Protein AF-A0A7K2AY24-F1 (afdb_monomer)

Foldseek 3Di:
DDDDDDPPDDDDADEFEDADEFEGCHTEYADEYEHCETEYAHYYEHQDYEYQDEFEHCHGDEHLEFEHCDTDYENEFEHCETEYAAETEHCHTHYDHHYHHPD

Radius of gyration: 17.55 Å; Cα contacts (8 Å, |Δi|>4): 337; chains: 1; bounding box: 64×23×42 Å

Sequence (103 aa):
MSNEVRKDSYAVGMVVIHRANAIGIVAAGVINALGAAALSLISAMGLVTVGGVNSIGIVALGGVNSIGLVSVGGVNSVGVIAIGGLNAVGLVAIGGGNVTSML

Solvent-accessible surface area (backbone atoms only — not comparable to full-atom values): 4377 Å² total; per-residue (Å²): 138,84,84,77,80,81,82,85,82,83,89,87,87,48,80,27,77,32,78,49,66,13,68,31,50,34,6,36,6,51,42,29,9,34,19,49,38,7,33,16,50,38,32,8,33,27,47,37,10,38,7,47,36,30,6,35,18,49,38,4,31,36,20,46,34,7,34,18,50,38,6,35,16,50,40,28,8,33,21,48,37,5,37,10,42,40,28,6,35,17,53,46,41,42,47,79,50,54,57,45,57,76,111

Secondary structure (DSSP, 8-state):
--------------EEEESSEEESSEEEESSEEEEEEEEESSEEEEEEEEESSEEEEEEEESSSEEESSEEEESSEEEEEEEEESSEEEEEEEEESSEEEE--

Structure (mmCIF, N/CA/C/O backbone):
data_AF-A0A7K2AY24-F1
#
_entry.id   AF-A0A7K2AY24-F1
#
loop_
_atom_site.group_PDB
_atom_site.id
_atom_site.type_symbol
_atom_site.label_atom_id
_atom_site.label_alt_id
_atom_site.label_comp_id
_atom_site.label_asym_id
_atom_site.label_entity_id
_atom_site.label_seq_id
_atom_site.pdbx_PDB_ins_code
_atom_site.Cartn_x
_atom_site.Cartn_y
_atom_site.Cartn_z
_atom_site.occupancy
_atom_site.B_iso_or_equiv
_atom_site.auth_seq_id
_atom_site.auth_comp_id
_atom_site.auth_asym_id
_atom_site.auth_atom_id
_atom_site.pdbx_PDB_model_num
ATOM 1 N N . MET A 1 1 ? -49.008 15.205 -3.523 1.00 55.53 1 MET A N 1
ATOM 2 C CA . MET A 1 1 ? -48.486 14.346 -2.441 1.00 55.53 1 MET A CA 1
ATOM 3 C C . MET A 1 1 ? -47.064 13.964 -2.829 1.00 55.53 1 MET A C 1
ATOM 5 O O . MET A 1 1 ? -46.872 13.036 -3.600 1.00 55.53 1 MET A O 1
ATOM 9 N N . SER A 1 2 ? -46.089 14.795 -2.467 1.00 58.16 2 SER A N 1
ATOM 10 C CA . SER A 1 2 ? -44.679 14.617 -2.833 1.00 58.16 2 SER A CA 1
ATOM 11 C C . SER A 1 2 ? -44.019 13.650 -1.849 1.00 58.16 2 SER A C 1
ATOM 13 O O . SER A 1 2 ? -43.914 13.956 -0.665 1.00 58.16 2 SER A O 1
ATOM 15 N N . ASN A 1 3 ? -43.615 12.477 -2.340 1.00 63.03 3 ASN A N 1
ATOM 16 C CA . ASN A 1 3 ? -42.841 11.500 -1.577 1.00 63.03 3 ASN A CA 1
ATOM 17 C C . ASN A 1 3 ? -41.389 11.976 -1.479 1.00 63.03 3 ASN A C 1
ATOM 19 O O . ASN A 1 3 ? -40.598 11.780 -2.400 1.00 63.03 3 ASN A O 1
ATOM 23 N N . GLU A 1 4 ? -41.038 12.602 -0.362 1.00 70.38 4 GLU A N 1
ATOM 24 C CA . GLU A 1 4 ? -39.642 12.829 -0.004 1.00 70.38 4 GLU A CA 1
ATOM 25 C C . GLU A 1 4 ? -39.046 11.511 0.508 1.00 70.38 4 GLU A C 1
ATOM 27 O O . GLU A 1 4 ? -39.406 11.007 1.573 1.00 70.38 4 GLU A O 1
ATOM 32 N N . VAL A 1 5 ? -38.146 10.920 -0.282 1.00 75.56 5 VAL A N 1
ATOM 33 C CA . VAL A 1 5 ? -37.324 9.784 0.148 1.00 75.56 5 VAL A CA 1
ATOM 34 C C . VAL A 1 5 ? -36.397 10.287 1.251 1.00 75.56 5 VA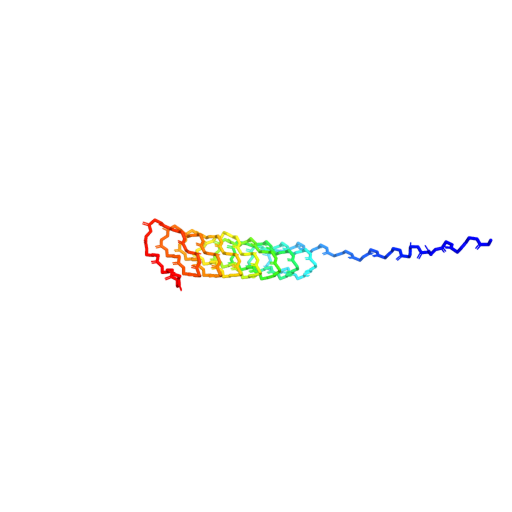L A C 1
ATOM 36 O O . VAL A 1 5 ? -35.520 11.117 1.002 1.00 75.56 5 VAL A O 1
ATOM 39 N N . ARG A 1 6 ? -36.602 9.807 2.479 1.00 71.62 6 ARG A N 1
ATOM 40 C CA . ARG A 1 6 ? -35.746 10.140 3.623 1.00 71.62 6 ARG A CA 1
ATOM 41 C C . ARG A 1 6 ? -34.328 9.640 3.333 1.00 71.62 6 ARG A C 1
ATOM 43 O O . ARG A 1 6 ? -34.125 8.459 3.061 1.00 71.62 6 ARG A O 1
ATOM 50 N N . LYS A 1 7 ? -33.349 10.547 3.335 1.00 74.06 7 LYS A N 1
ATOM 51 C CA . LYS A 1 7 ? -31.924 10.198 3.275 1.00 74.06 7 LYS A CA 1
ATOM 52 C C . LYS A 1 7 ? -31.450 9.921 4.693 1.00 74.06 7 LYS A C 1
ATOM 54 O O . LYS A 1 7 ? -30.995 10.828 5.386 1.00 74.06 7 LYS A O 1
ATOM 59 N N . ASP A 1 8 ? -31.593 8.677 5.120 1.00 80.56 8 ASP A N 1
ATOM 60 C CA . ASP A 1 8 ? -31.065 8.235 6.403 1.00 80.56 8 ASP A CA 1
ATOM 61 C C . ASP A 1 8 ? -29.547 8.040 6.247 1.00 80.56 8 ASP A C 1
ATOM 63 O O . ASP A 1 8 ? -29.079 7.075 5.644 1.00 80.56 8 ASP A O 1
ATOM 67 N N . SER A 1 9 ? -28.768 9.013 6.723 1.00 77.75 9 SER A N 1
ATOM 68 C CA . SER A 1 9 ? -27.303 8.962 6.696 1.00 77.75 9 SER A CA 1
ATOM 69 C C . SER A 1 9 ? -26.772 8.424 8.022 1.00 77.75 9 SER A C 1
ATOM 71 O O . SER A 1 9 ? -26.970 9.044 9.067 1.00 77.75 9 SER A O 1
ATOM 73 N N . TYR A 1 10 ? -26.042 7.309 7.971 1.00 78.12 10 TYR A N 1
ATOM 74 C CA . TYR A 1 10 ? -25.314 6.746 9.110 1.00 78.12 10 TYR A CA 1
ATOM 75 C C . TYR A 1 10 ? -23.806 6.884 8.878 1.00 78.12 10 TYR A C 1
ATOM 77 O O . TYR A 1 10 ? -23.299 6.469 7.837 1.00 78.12 10 TYR A O 1
ATOM 85 N N . ALA A 1 11 ? -23.083 7.454 9.844 1.00 77.62 11 ALA A N 1
ATOM 86 C CA . ALA A 1 11 ? -21.625 7.546 9.819 1.00 77.62 11 ALA A CA 1
ATOM 87 C C . ALA A 1 11 ? -21.034 6.663 10.922 1.00 77.62 11 ALA A C 1
ATOM 89 O O . ALA A 1 11 ? -21.330 6.849 12.101 1.00 77.62 11 ALA A O 1
ATOM 90 N N . VAL A 1 12 ? -20.181 5.716 10.534 1.00 77.19 12 VAL A N 1
ATOM 91 C CA . VAL A 1 12 ? -19.388 4.893 11.453 1.00 77.19 12 VAL A CA 1
ATOM 92 C C . VAL A 1 12 ? -17.924 5.076 11.068 1.00 77.19 12 VAL A C 1
ATOM 94 O O . VAL A 1 12 ? -17.542 4.790 9.93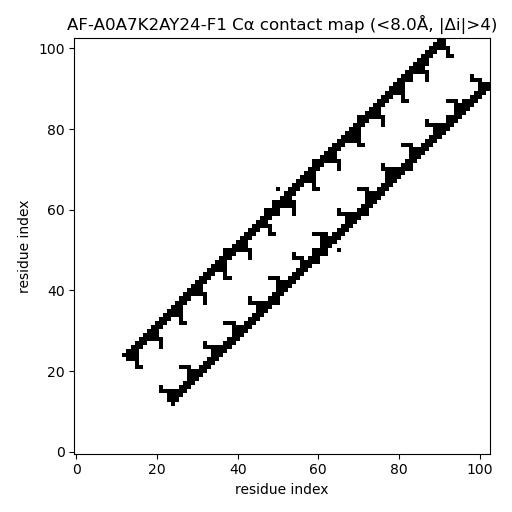5 1.00 77.19 12 VAL A O 1
ATOM 97 N N . GLY A 1 13 ? -17.109 5.591 11.988 1.00 82.75 13 GLY A N 1
ATOM 98 C CA . GLY A 1 13 ? -15.690 5.857 11.762 1.00 82.75 13 GLY A CA 1
ATOM 99 C C . GLY A 1 13 ? -14.852 5.411 12.954 1.00 82.75 13 GLY A C 1
ATOM 100 O O . GLY A 1 13 ? -15.183 5.735 14.090 1.00 82.75 13 GLY A O 1
ATOM 101 N N . MET A 1 14 ? -13.765 4.684 12.691 1.00 92.44 14 MET A N 1
ATOM 102 C CA . MET A 1 14 ? -12.770 4.294 13.693 1.00 92.44 14 MET A CA 1
ATOM 103 C C . MET A 1 14 ? -11.366 4.596 13.174 1.00 92.44 14 MET A C 1
ATOM 105 O O . MET A 1 14 ? -10.961 4.070 12.133 1.00 92.44 14 MET A O 1
ATOM 109 N N . VAL A 1 15 ? -10.632 5.420 13.924 1.00 96.56 15 VAL A N 1
ATOM 110 C CA . VAL A 1 15 ? -9.209 5.708 13.710 1.00 96.56 15 VAL A CA 1
ATOM 111 C C . VAL A 1 15 ? -8.422 5.067 14.843 1.00 96.56 15 VAL A C 1
ATOM 113 O O . VAL A 1 15 ? -8.705 5.322 16.013 1.00 96.56 15 VAL A O 1
ATOM 116 N N . VAL A 1 16 ? -7.435 4.244 14.503 1.00 97.06 16 VAL A N 1
ATOM 117 C CA . VAL A 1 16 ? -6.582 3.560 15.478 1.00 97.06 16 VAL A CA 1
ATOM 118 C C . VAL A 1 16 ? -5.129 3.923 15.220 1.00 97.06 16 VAL A C 1
ATOM 120 O O . VAL A 1 16 ? -4.609 3.707 14.127 1.00 97.06 16 VAL A O 1
ATOM 123 N N . ILE A 1 17 ? -4.474 4.465 16.246 1.00 96.56 17 ILE A N 1
ATOM 124 C CA . ILE A 1 17 ? -3.048 4.790 16.232 1.00 96.56 17 ILE A CA 1
ATOM 125 C C . ILE A 1 17 ? -2.375 3.994 17.339 1.00 96.56 17 ILE A C 1
ATOM 127 O O . ILE A 1 17 ? -2.778 4.084 18.499 1.00 96.56 17 ILE A O 1
ATOM 131 N N . HIS A 1 18 ? -1.358 3.208 17.000 1.00 96.06 18 HIS A N 1
ATOM 132 C CA . HIS A 1 18 ? -0.676 2.384 17.991 1.00 96.06 18 HIS A CA 1
ATOM 133 C C . HIS A 1 18 ? 0.804 2.183 17.661 1.00 96.06 18 HIS A C 1
ATOM 135 O O . HIS A 1 18 ? 1.209 2.164 16.503 1.00 96.06 18 HIS A O 1
ATOM 141 N N . ARG A 1 19 ? 1.648 2.003 18.682 1.00 93.62 19 ARG A N 1
ATOM 142 C CA . ARG A 1 19 ? 3.104 1.920 18.471 1.00 93.62 19 ARG A CA 1
ATOM 143 C C . ARG A 1 19 ? 3.548 0.612 17.817 1.00 93.62 19 ARG A C 1
ATOM 145 O O . ARG A 1 19 ? 4.549 0.598 17.123 1.00 93.62 19 ARG A O 1
ATOM 152 N N . ALA A 1 20 ? 2.841 -0.484 18.061 1.00 95.38 20 ALA A N 1
ATOM 153 C CA . ALA A 1 20 ? 3.157 -1.778 17.458 1.00 95.38 20 ALA A CA 1
ATOM 154 C C . ALA A 1 20 ? 2.185 -2.087 16.316 1.00 95.38 20 ALA A C 1
ATOM 156 O O . ALA A 1 20 ? 2.530 -1.914 15.152 1.00 95.38 20 ALA A O 1
ATOM 157 N N . ASN A 1 21 ? 0.962 -2.482 16.675 1.00 97.12 21 ASN A N 1
ATOM 158 C CA . ASN A 1 21 ? -0.066 -2.935 15.744 1.00 97.12 21 ASN A CA 1
ATOM 159 C C . ASN A 1 21 ? -1.320 -2.064 15.853 1.00 97.12 21 ASN A C 1
ATOM 161 O O . ASN A 1 21 ? -1.823 -1.887 16.963 1.00 97.12 21 ASN A O 1
ATOM 165 N N . ALA A 1 22 ? -1.829 -1.567 14.729 1.00 97.31 22 ALA A N 1
ATOM 166 C CA . ALA A 1 22 ? -3.093 -0.837 14.645 1.00 97.31 22 ALA A CA 1
ATOM 167 C C . ALA A 1 22 ? -4.069 -1.563 13.708 1.00 97.31 22 ALA A C 1
ATOM 169 O O . ALA A 1 22 ? -3.684 -1.969 12.612 1.00 97.31 22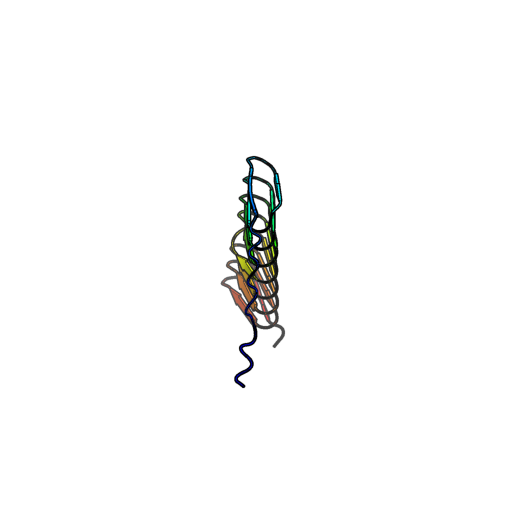 ALA A O 1
ATOM 170 N N . ILE A 1 23 ? -5.327 -1.712 14.133 1.00 96.94 23 ILE A N 1
ATOM 171 C CA . ILE A 1 23 ? -6.403 -2.314 13.332 1.00 96.94 23 ILE A CA 1
ATOM 172 C C . ILE A 1 23 ? -7.626 -1.402 13.408 1.00 96.94 23 ILE A C 1
ATOM 174 O O . ILE A 1 23 ? -8.111 -1.136 14.505 1.00 96.94 23 ILE A O 1
ATOM 178 N N . GLY A 1 24 ? -8.126 -0.917 12.273 1.00 94.94 24 GLY A N 1
ATOM 179 C CA . GLY A 1 24 ? -9.267 0.004 12.231 1.00 94.94 24 GLY A CA 1
ATOM 180 C C . GLY A 1 24 ? -9.721 0.318 10.809 1.00 94.94 24 GLY A C 1
ATOM 181 O O . GLY A 1 24 ? -9.178 -0.221 9.854 1.00 94.94 24 GLY A O 1
ATOM 182 N N . ILE A 1 25 ? -10.704 1.209 10.638 1.00 96.12 25 ILE A N 1
ATOM 183 C CA . ILE A 1 25 ? -11.043 1.713 9.292 1.00 96.12 25 ILE A CA 1
ATOM 184 C C . ILE A 1 25 ? -9.860 2.524 8.761 1.00 96.12 25 ILE A C 1
ATOM 186 O O . ILE A 1 25 ? -9.405 2.310 7.637 1.00 96.12 25 ILE A O 1
ATOM 190 N N . VAL A 1 26 ? -9.329 3.399 9.613 1.00 97.25 26 VAL A N 1
ATOM 191 C CA . VAL A 1 26 ? -8.041 4.058 9.420 1.00 97.25 26 VAL A CA 1
ATOM 192 C C . VAL A 1 26 ? -7.098 3.554 10.503 1.00 97.25 26 VAL A C 1
ATOM 194 O O . VAL A 1 26 ? -7.380 3.709 11.693 1.00 97.25 26 VAL A O 1
ATOM 197 N N . ALA A 1 27 ? -5.991 2.944 10.100 1.00 97.31 27 ALA A N 1
ATOM 198 C CA . ALA A 1 27 ? -4.997 2.390 11.005 1.00 97.31 27 ALA A CA 1
ATOM 199 C C . ALA A 1 27 ? -3.621 2.993 10.724 1.00 97.31 27 ALA A C 1
ATOM 201 O O . ALA A 1 27 ? -3.133 2.950 9.596 1.00 97.31 27 ALA A O 1
ATOM 202 N N . ALA A 1 28 ? -2.976 3.513 11.764 1.00 96.69 28 ALA A N 1
ATOM 203 C CA . ALA A 1 28 ? -1.594 3.967 11.709 1.00 96.69 28 ALA A CA 1
ATOM 204 C C . ALA A 1 28 ? -0.779 3.267 12.800 1.00 96.69 28 ALA A C 1
ATOM 206 O O . ALA A 1 28 ? -1.047 3.426 13.994 1.00 96.69 28 ALA A O 1
ATOM 207 N N . GLY A 1 29 ? 0.226 2.492 12.402 1.00 93.31 29 GLY A N 1
ATOM 208 C CA . GLY A 1 29 ? 1.096 1.803 13.347 1.00 93.31 29 GLY A CA 1
ATOM 209 C C . GLY A 1 29 ? 2.526 1.707 12.858 1.00 93.31 29 GLY A C 1
ATOM 210 O O . GLY A 1 29 ? 2.757 1.442 11.687 1.00 93.31 29 GLY A O 1
ATOM 211 N N . VAL A 1 30 ? 3.505 1.912 13.745 1.00 93.38 30 VAL A N 1
ATOM 212 C CA . VAL A 1 30 ? 4.927 1.897 13.347 1.00 93.38 30 VAL A CA 1
ATOM 213 C C . VAL A 1 30 ? 5.303 0.551 12.733 1.00 93.38 30 VAL A C 1
ATOM 215 O O . VAL A 1 30 ? 5.950 0.532 11.694 1.00 93.38 30 VAL A O 1
ATOM 218 N N . ILE A 1 31 ? 4.874 -0.565 13.327 1.00 97.19 31 ILE A N 1
ATOM 219 C CA . ILE A 1 31 ? 5.248 -1.899 12.841 1.00 97.19 31 ILE A CA 1
ATOM 220 C C . ILE A 1 31 ? 4.189 -2.443 11.886 1.00 97.19 31 ILE A C 1
ATOM 222 O O . ILE A 1 31 ? 4.503 -2.742 10.743 1.00 97.19 31 ILE A O 1
ATOM 226 N N . ASN A 1 32 ? 2.939 -2.567 12.331 1.00 97.25 32 ASN A N 1
ATOM 227 C CA . ASN A 1 32 ? 1.883 -3.133 11.498 1.00 97.25 32 ASN A CA 1
ATOM 228 C C . ASN A 1 32 ? 0.619 -2.275 11.542 1.00 97.25 32 ASN A C 1
ATOM 230 O O . ASN A 1 32 ? 0.179 -1.852 12.616 1.00 97.25 32 ASN A O 1
ATOM 234 N N . ALA A 1 33 ? 0.005 -2.069 10.381 1.00 97.88 33 ALA A N 1
ATOM 235 C CA . ALA A 1 33 ? -1.299 -1.431 10.253 1.00 97.88 33 ALA A CA 1
ATOM 236 C C . ALA A 1 33 ? -2.216 -2.236 9.326 1.00 97.88 33 ALA A C 1
ATOM 238 O O . ALA A 1 33 ? -1.812 -2.645 8.237 1.00 97.88 33 ALA A O 1
ATOM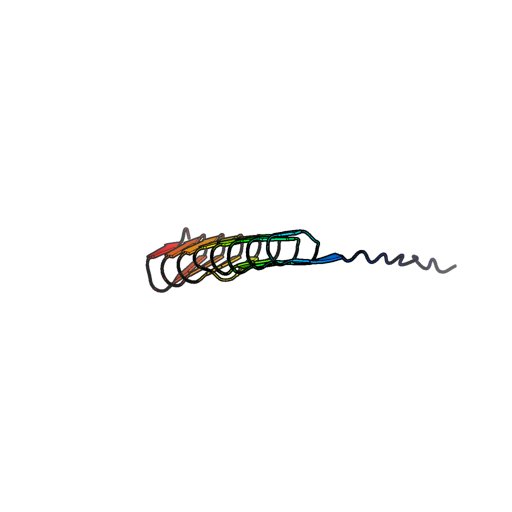 239 N N . LEU A 1 34 ? -3.460 -2.431 9.762 1.00 97.44 34 LEU A N 1
ATOM 240 C CA . LEU A 1 34 ? -4.516 -3.125 9.029 1.00 97.44 34 LEU A CA 1
ATOM 241 C C . LEU A 1 34 ? -5.777 -2.263 9.002 1.00 97.44 34 LEU A C 1
ATOM 243 O O . LEU A 1 34 ? -6.311 -1.909 10.054 1.00 97.44 34 LEU A O 1
ATOM 247 N N . GLY A 1 35 ? -6.273 -1.939 7.812 1.00 96.44 35 GLY A N 1
ATOM 248 C CA . GLY A 1 35 ? -7.490 -1.144 7.687 1.00 96.44 35 GLY A CA 1
ATOM 249 C C . GLY A 1 35 ? -7.892 -0.847 6.257 1.00 96.44 35 GLY A C 1
ATOM 250 O O . GLY A 1 35 ? -7.216 -1.256 5.325 1.00 96.44 35 GLY A O 1
ATOM 251 N N . ALA A 1 36 ? -8.982 -0.109 6.055 1.00 96.94 36 ALA A N 1
ATOM 252 C CA . ALA A 1 36 ? -9.299 0.392 4.717 1.00 96.94 36 ALA A CA 1
ATOM 253 C C . ALA A 1 36 ? -8.193 1.351 4.242 1.00 96.94 36 ALA A C 1
ATOM 255 O O . ALA A 1 36 ? -7.699 1.218 3.124 1.00 96.94 36 ALA A O 1
ATOM 256 N N . ALA A 1 37 ? -7.751 2.243 5.129 1.00 97.38 37 ALA A N 1
ATOM 257 C CA . ALA A 1 37 ? -6.522 3.009 4.981 1.00 97.38 37 ALA A CA 1
ATOM 258 C C . ALA A 1 37 ? -5.513 2.559 6.045 1.00 97.38 37 ALA A C 1
ATOM 260 O O . ALA A 1 37 ? -5.782 2.690 7.242 1.00 97.38 37 ALA A O 1
ATOM 261 N N . ALA A 1 38 ? -4.363 2.038 5.620 1.00 97.62 38 ALA A N 1
ATOM 262 C CA . ALA A 1 38 ? -3.320 1.557 6.523 1.00 97.62 38 ALA A CA 1
ATOM 263 C C . ALA A 1 38 ? -1.984 2.262 6.268 1.00 97.62 38 ALA A C 1
ATOM 265 O O . ALA A 1 38 ? -1.507 2.309 5.133 1.00 97.62 38 ALA A O 1
ATOM 266 N N . LEU A 1 39 ? -1.370 2.785 7.331 1.00 97.62 39 LEU A N 1
ATOM 267 C CA . LEU A 1 39 ? -0.073 3.458 7.286 1.00 97.62 39 LEU A CA 1
ATOM 268 C C . LEU A 1 39 ? 0.905 2.809 8.262 1.00 97.62 39 LEU A C 1
ATOM 270 O O . LEU A 1 39 ? 0.624 2.718 9.461 1.00 97.62 39 LEU A O 1
ATOM 274 N N . SER A 1 40 ? 2.064 2.382 7.761 1.00 96.94 40 SER A N 1
ATOM 275 C CA . SER A 1 40 ? 3.087 1.749 8.590 1.00 96.94 40 SER A CA 1
ATOM 276 C C . SER A 1 40 ? 4.509 1.896 8.055 1.00 96.94 40 SER A C 1
ATOM 278 O O . SER A 1 40 ? 4.711 2.066 6.856 1.00 96.94 40 SER A O 1
ATOM 280 N N . LEU A 1 41 ? 5.515 1.790 8.933 1.00 95.81 41 LEU A N 1
ATOM 281 C CA . LEU A 1 41 ? 6.922 1.749 8.524 1.00 95.81 41 LEU A CA 1
ATOM 282 C C . LEU A 1 41 ? 7.358 0.348 8.091 1.00 95.81 41 LEU A C 1
ATOM 284 O O . LEU A 1 41 ? 8.223 0.247 7.228 1.00 95.81 41 LEU A O 1
ATOM 288 N N . ILE A 1 42 ? 6.775 -0.722 8.642 1.00 96.38 42 ILE A N 1
ATOM 289 C CA . ILE A 1 42 ? 7.150 -2.091 8.259 1.00 96.38 42 ILE A CA 1
ATOM 290 C C . ILE A 1 42 ? 6.082 -2.704 7.355 1.00 96.38 42 ILE A C 1
ATOM 292 O O . ILE A 1 42 ? 6.384 -2.977 6.196 1.00 96.38 42 ILE A O 1
ATOM 296 N N . SER A 1 43 ? 4.850 -2.893 7.833 1.00 96.31 43 SER A N 1
ATOM 297 C CA . SER A 1 43 ? 3.817 -3.609 7.075 1.00 96.31 43 SER A CA 1
ATOM 298 C C . SER A 1 43 ? 2.460 -2.915 7.128 1.00 96.31 43 SER A C 1
ATOM 300 O O . SER A 1 43 ? 1.878 -2.736 8.200 1.00 96.31 43 SER A O 1
ATOM 302 N N . ALA A 1 44 ? 1.918 -2.571 5.963 1.00 97.31 44 ALA A N 1
ATOM 303 C CA . ALA A 1 44 ? 0.573 -2.022 5.821 1.00 97.31 44 ALA A CA 1
ATOM 304 C C . ALA A 1 44 ? -0.287 -2.917 4.919 1.00 97.31 44 ALA A C 1
ATOM 306 O O . ALA A 1 44 ? 0.138 -3.295 3.827 1.00 97.31 44 ALA A O 1
ATOM 307 N N . MET A 1 45 ? -1.502 -3.234 5.370 1.00 97.56 45 MET A N 1
ATOM 308 C CA . MET A 1 45 ? -2.469 -4.058 4.637 1.00 97.56 45 MET A CA 1
ATOM 309 C C . MET A 1 45 ? -3.850 -3.399 4.605 1.00 97.56 45 MET A C 1
ATOM 311 O O . MET A 1 45 ? -4.364 -2.995 5.652 1.00 97.56 45 MET A O 1
ATOM 315 N N . GLY A 1 46 ? -4.467 -3.307 3.423 1.00 97.00 46 GLY A N 1
ATOM 316 C CA . GLY A 1 46 ? -5.719 -2.568 3.283 1.00 97.00 46 GLY A CA 1
ATOM 317 C C . GLY A 1 46 ? -6.241 -2.360 1.870 1.00 97.00 46 GLY A C 1
ATOM 318 O O . GLY A 1 46 ? -5.772 -2.971 0.921 1.00 97.00 46 GLY A O 1
ATOM 319 N N . LEU A 1 47 ? -7.226 -1.471 1.720 1.00 97.88 47 LEU A N 1
ATOM 320 C CA . LEU A 1 47 ? -7.667 -1.010 0.398 1.00 97.88 47 LEU A CA 1
ATOM 321 C C . LEU A 1 47 ? -6.624 -0.054 -0.189 1.00 97.88 47 LEU A C 1
ATOM 323 O O . LEU A 1 47 ? -6.185 -0.227 -1.327 1.00 97.88 47 LEU A O 1
ATOM 327 N N . VAL A 1 48 ? -6.228 0.928 0.620 1.00 98.06 48 VAL A N 1
ATOM 328 C CA . VAL A 1 48 ? -5.149 1.872 0.343 1.00 98.06 48 VAL A CA 1
ATOM 329 C C . VAL A 1 48 ? -4.097 1.712 1.424 1.00 98.06 48 VAL A C 1
ATOM 331 O O . VAL A 1 48 ? -4.387 1.862 2.615 1.00 98.06 48 VAL A O 1
ATOM 334 N N . THR A 1 49 ? -2.870 1.426 1.014 1.00 97.06 49 THR A N 1
ATOM 335 C CA . THR A 1 49 ? -1.769 1.207 1.945 1.00 97.06 49 THR A CA 1
ATOM 336 C C . THR A 1 49 ? -0.589 2.099 1.642 1.00 97.06 49 THR A C 1
ATOM 338 O O . THR A 1 49 ? -0.225 2.316 0.487 1.00 97.06 49 THR A O 1
ATOM 341 N N . VAL A 1 50 ? 0.027 2.598 2.708 1.00 95.62 50 VAL A N 1
ATOM 342 C CA . VAL A 1 50 ? 1.306 3.300 2.663 1.00 95.62 50 VAL A CA 1
ATOM 343 C C . VAL A 1 50 ? 2.256 2.575 3.608 1.00 95.62 50 VAL A C 1
ATOM 345 O O . VAL A 1 50 ? 2.122 2.674 4.830 1.00 95.62 50 VAL A O 1
ATOM 348 N N . GLY A 1 51 ? 3.171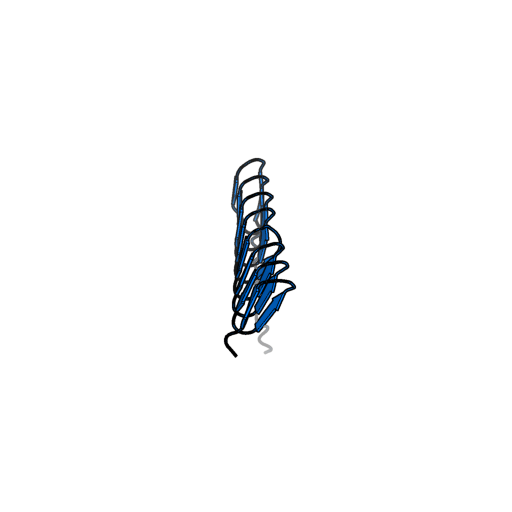 1.798 3.034 1.00 88.94 51 GLY A N 1
ATOM 349 C CA . GLY A 1 51 ? 4.124 0.965 3.764 1.00 88.94 51 GLY A CA 1
ATOM 350 C C . GLY A 1 51 ? 5.561 1.438 3.563 1.00 88.94 51 GLY A C 1
ATOM 351 O O . GLY A 1 51 ? 5.926 1.882 2.479 1.00 88.94 51 GLY A O 1
ATOM 352 N N . GLY A 1 52 ? 6.395 1.337 4.598 1.00 85.88 52 GLY A N 1
ATOM 353 C CA . GLY A 1 52 ? 7.832 1.615 4.488 1.00 85.88 52 GLY A CA 1
ATOM 354 C C . GLY A 1 52 ? 8.661 0.420 3.999 1.00 85.88 52 GLY A C 1
ATOM 355 O O . GLY A 1 52 ? 9.639 0.615 3.283 1.00 85.88 52 GLY A O 1
ATOM 356 N N . VAL A 1 53 ? 8.271 -0.819 4.320 1.00 96.06 53 VAL A N 1
ATOM 357 C CA . VAL A 1 53 ? 8.929 -2.034 3.800 1.00 96.06 53 VAL A CA 1
ATOM 358 C C . VAL A 1 53 ? 7.982 -2.819 2.903 1.00 96.06 53 VAL A C 1
ATOM 360 O O . VAL A 1 53 ? 8.342 -3.090 1.759 1.00 96.06 53 VAL A O 1
ATOM 363 N N . ASN A 1 54 ? 6.789 -3.149 3.397 1.00 95.38 54 ASN A N 1
ATOM 364 C CA . ASN A 1 54 ? 5.780 -3.918 2.679 1.00 95.38 54 ASN A CA 1
ATOM 365 C C . ASN A 1 54 ? 4.420 -3.204 2.689 1.00 95.38 54 ASN A C 1
ATOM 367 O O . ASN A 1 54 ? 3.924 -2.801 3.747 1.00 95.38 54 ASN A O 1
ATOM 371 N N . SER A 1 55 ? 3.820 -3.066 1.512 1.00 96.38 55 SER A N 1
ATOM 372 C CA . SER A 1 55 ? 2.534 -2.407 1.291 1.00 96.38 55 SER A CA 1
ATOM 373 C C . SER A 1 55 ? 1.661 -3.311 0.424 1.00 96.38 55 SER A C 1
ATOM 375 O O . SER A 1 55 ? 2.032 -3.622 -0.709 1.00 96.38 55 SER A O 1
ATOM 377 N N . ILE A 1 56 ? 0.520 -3.764 0.951 1.00 96.75 56 ILE A N 1
ATOM 378 C CA . ILE A 1 56 ? -0.388 -4.675 0.242 1.00 96.75 56 ILE A CA 1
ATOM 379 C C . ILE A 1 56 ? -1.805 -4.109 0.237 1.00 96.75 56 ILE A C 1
ATOM 381 O O . ILE A 1 56 ? -2.448 -4.018 1.286 1.00 96.75 56 ILE A O 1
ATOM 385 N N . GLY A 1 57 ? -2.336 -3.824 -0.949 1.00 96.62 57 GLY A N 1
ATOM 386 C CA . GLY A 1 57 ? -3.715 -3.373 -1.083 1.00 96.62 57 GLY A CA 1
ATOM 387 C C . GLY A 1 57 ? -4.207 -3.285 -2.515 1.00 96.62 57 GLY A C 1
ATOM 388 O O . GLY A 1 57 ? -3.539 -3.744 -3.428 1.00 96.62 57 GLY A O 1
ATOM 389 N N . ILE A 1 58 ? -5.379 -2.693 -2.751 1.00 98.31 58 ILE A N 1
ATOM 390 C CA . ILE A 1 58 ? -5.773 -2.367 -4.135 1.00 98.31 58 ILE A CA 1
ATOM 391 C C . ILE A 1 58 ? -4.850 -1.276 -4.671 1.00 98.31 58 ILE A C 1
ATOM 393 O O . ILE A 1 58 ? -4.369 -1.374 -5.799 1.00 98.31 58 ILE A O 1
ATOM 397 N N . VAL A 1 59 ? -4.577 -0.274 -3.836 1.00 98.19 59 VAL A N 1
ATOM 398 C CA . VAL A 1 59 ? -3.553 0.737 -4.075 1.00 98.19 59 VAL A CA 1
ATOM 399 C C . VAL A 1 59 ? -2.479 0.573 -3.011 1.00 98.19 59 VAL A C 1
ATOM 401 O O . VAL A 1 59 ? -2.703 0.901 -1.845 1.00 98.19 59 VAL A O 1
ATOM 404 N N . ALA A 1 60 ? -1.320 0.071 -3.421 1.00 96.62 60 ALA A N 1
ATOM 405 C CA . ALA A 1 60 ? -0.160 -0.088 -2.559 1.00 96.62 60 ALA A CA 1
ATOM 406 C C . ALA A 1 60 ? 0.893 0.961 -2.901 1.00 96.62 60 ALA A C 1
ATOM 408 O O . ALA A 1 60 ? 1.441 0.972 -4.004 1.00 96.62 60 ALA A O 1
ATOM 409 N N . LEU A 1 61 ? 1.162 1.850 -1.949 1.00 94.88 61 LEU A N 1
ATOM 410 C CA . LEU A 1 61 ? 2.138 2.920 -2.084 1.00 94.88 61 LEU A CA 1
ATOM 411 C C . LEU A 1 61 ? 3.314 2.695 -1.143 1.00 94.88 61 LEU A C 1
ATOM 413 O O . LEU A 1 61 ? 3.138 2.370 0.036 1.00 94.88 61 LEU A O 1
ATOM 417 N N . GLY A 1 62 ? 4.497 2.982 -1.666 1.00 83.44 62 GLY A N 1
ATOM 418 C CA . GLY A 1 62 ? 5.724 3.070 -0.903 1.00 83.44 62 GLY A CA 1
ATOM 419 C C . GLY A 1 62 ? 6.317 1.727 -0.499 1.00 83.44 62 GLY A C 1
ATOM 420 O O . GLY A 1 62 ? 5.681 0.679 -0.496 1.00 83.44 62 GLY A O 1
ATOM 421 N N . GLY A 1 63 ? 7.583 1.820 -0.121 1.00 75.25 63 GLY A N 1
ATOM 422 C CA . GLY A 1 63 ? 8.333 0.735 0.469 1.00 75.25 63 GLY A CA 1
ATOM 423 C C . GLY A 1 63 ? 9.178 -0.056 -0.511 1.00 75.25 63 GLY A C 1
ATOM 424 O O . GLY A 1 63 ? 9.282 0.242 -1.705 1.00 75.25 63 GLY A O 1
ATOM 425 N N . VAL A 1 64 ? 9.862 -1.046 0.051 1.00 94.00 64 VAL A N 1
ATOM 426 C CA . VAL A 1 64 ? 10.717 -1.970 -0.694 1.00 94.00 64 VAL A CA 1
ATOM 427 C C . VAL A 1 64 ? 9.855 -2.857 -1.586 1.00 94.00 64 VAL A C 1
ATOM 429 O O . VAL A 1 64 ? 10.218 -3.086 -2.735 1.00 94.00 64 VAL A O 1
ATOM 432 N N . ASN A 1 65 ? 8.707 -3.314 -1.087 1.00 94.69 65 ASN A N 1
ATOM 433 C CA . ASN A 1 65 ? 7.783 -4.167 -1.817 1.00 94.69 65 ASN A CA 1
ATOM 434 C C . ASN A 1 65 ? 6.356 -3.610 -1.756 1.00 94.69 65 ASN A C 1
ATOM 436 O O . ASN A 1 65 ? 5.775 -3.502 -0.675 1.00 94.69 65 ASN A O 1
ATOM 440 N N . SER A 1 66 ? 5.802 -3.306 -2.926 1.00 96.19 66 SER A N 1
ATOM 441 C CA . SER A 1 66 ? 4.406 -2.911 -3.100 1.00 96.19 66 SER A CA 1
ATOM 442 C C 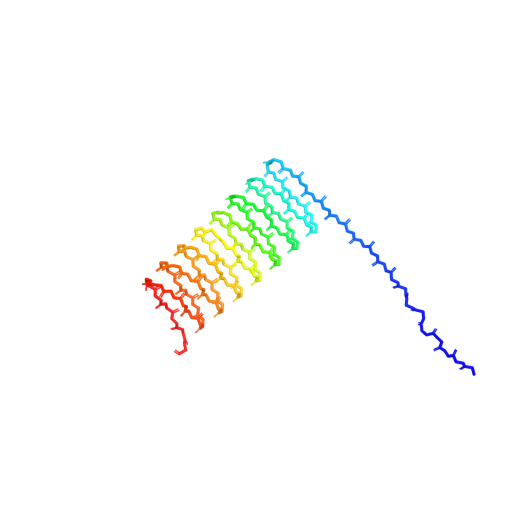. SER A 1 66 ? 3.679 -3.963 -3.930 1.00 96.19 66 SER A C 1
ATOM 444 O O . SER A 1 66 ? 4.180 -4.407 -4.967 1.00 96.19 66 SER A O 1
ATOM 446 N N . ILE A 1 67 ? 2.497 -4.373 -3.470 1.00 95.94 67 ILE A N 1
ATOM 447 C CA . ILE A 1 67 ? 1.652 -5.352 -4.157 1.00 95.94 67 ILE A CA 1
ATOM 448 C C . ILE A 1 67 ? 0.221 -4.831 -4.190 1.00 95.94 67 ILE A C 1
ATOM 450 O O . ILE A 1 67 ? -0.397 -4.627 -3.143 1.00 95.94 67 ILE A O 1
ATOM 454 N N . GLY A 1 68 ? -0.328 -4.658 -5.389 1.00 96.31 68 GLY A N 1
ATOM 455 C CA . GLY A 1 68 ? -1.717 -4.253 -5.534 1.00 96.31 68 GLY A CA 1
ATOM 456 C C . GLY A 1 68 ? -2.224 -4.227 -6.956 1.00 96.31 68 GLY A C 1
ATOM 457 O O . GLY A 1 68 ? -1.516 -4.599 -7.876 1.00 96.31 68 GLY A O 1
ATOM 458 N N . LEU A 1 69 ? -3.459 -3.778 -7.170 1.00 97.81 69 LEU A N 1
ATOM 459 C CA . LEU A 1 69 ? -3.934 -3.526 -8.533 1.00 97.81 69 LEU A CA 1
ATOM 460 C C . LEU A 1 69 ? -3.144 -2.368 -9.151 1.00 97.81 69 LEU A C 1
ATOM 462 O O . LEU A 1 69 ? -2.666 -2.474 -10.281 1.00 97.81 69 LEU A O 1
ATOM 466 N N . VAL A 1 70 ? -2.963 -1.307 -8.365 1.00 97.75 70 VAL A N 1
ATOM 467 C CA . VAL A 1 70 ? -1.968 -0.265 -8.599 1.00 97.75 70 VAL A CA 1
ATOM 468 C C . VAL A 1 70 ? -0.903 -0.390 -7.522 1.00 97.75 70 VAL A C 1
ATOM 470 O O . VAL A 1 70 ? -1.188 -0.261 -6.331 1.00 97.75 70 VAL A O 1
ATOM 473 N N . SER A 1 71 ? 0.328 -0.618 -7.950 1.00 96.19 71 SER A N 1
ATOM 474 C CA . SER A 1 71 ? 1.484 -0.708 -7.074 1.00 96.19 71 SER A CA 1
ATOM 475 C C . SER A 1 71 ? 2.488 0.371 -7.439 1.00 96.19 71 SER A C 1
ATOM 477 O O . SER A 1 71 ? 2.983 0.394 -8.565 1.00 96.19 71 SER A O 1
ATOM 479 N N . VAL A 1 72 ? 2.836 1.217 -6.473 1.00 94.50 72 VAL A N 1
ATOM 480 C CA . VAL A 1 72 ? 3.912 2.204 -6.588 1.00 94.50 72 VAL A CA 1
ATOM 481 C C . VAL A 1 72 ? 4.922 1.940 -5.479 1.00 94.50 72 VAL A C 1
ATOM 483 O O . VAL A 1 72 ? 4.580 2.031 -4.300 1.00 94.50 72 VAL A O 1
ATOM 486 N N . GLY A 1 73 ? 6.158 1.602 -5.827 1.00 86.94 73 GLY A N 1
ATOM 487 C CA . GLY A 1 73 ? 7.175 1.176 -4.864 1.00 86.94 73 GLY A CA 1
ATOM 488 C C . GLY A 1 73 ? 8.596 1.529 -5.292 1.00 86.94 73 GLY A C 1
ATOM 489 O O . GLY A 1 73 ? 8.858 1.906 -6.432 1.00 86.94 73 GLY A O 1
ATOM 490 N N . GLY A 1 74 ? 9.537 1.427 -4.353 1.00 80.00 74 GLY A N 1
ATOM 491 C CA . GLY A 1 74 ? 10.934 1.787 -4.597 1.00 80.00 74 GLY A CA 1
ATOM 492 C C . GLY A 1 74 ? 11.730 0.667 -5.265 1.00 80.00 74 GLY A C 1
ATOM 493 O O . GLY A 1 74 ? 12.374 0.887 -6.288 1.00 80.00 74 GLY A O 1
ATOM 494 N N . VAL A 1 75 ? 11.684 -0.546 -4.706 1.00 92.75 75 VAL A N 1
ATOM 495 C CA . VAL A 1 75 ? 12.519 -1.667 -5.179 1.00 92.75 75 VAL A CA 1
ATOM 496 C C . VAL A 1 75 ? 11.715 -2.657 -6.009 1.00 92.75 75 VAL A C 1
ATOM 498 O O . VAL A 1 75 ? 12.130 -2.989 -7.115 1.00 92.75 75 VAL A O 1
ATOM 501 N 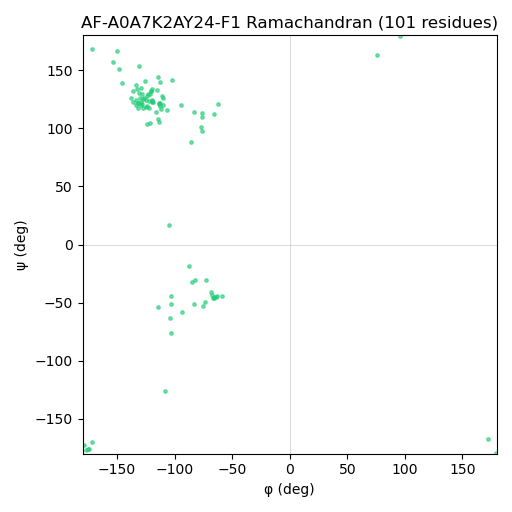N . ASN A 1 76 ? 10.576 -3.117 -5.504 1.00 93.88 76 ASN A N 1
ATOM 502 C CA . ASN A 1 76 ? 9.712 -4.070 -6.182 1.00 93.88 76 ASN A CA 1
ATO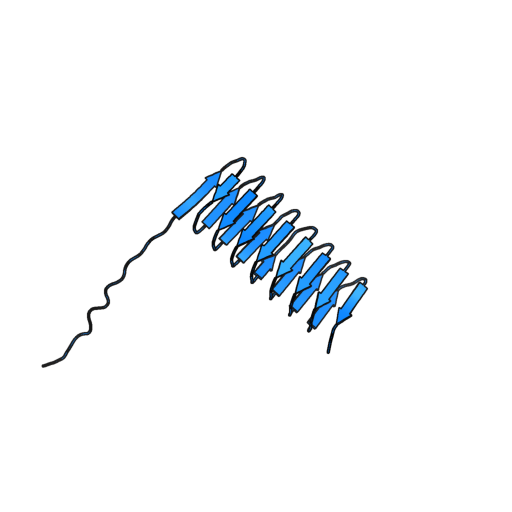M 503 C C . ASN A 1 76 ? 8.268 -3.570 -6.205 1.00 93.88 76 ASN A C 1
ATOM 505 O O . ASN A 1 76 ? 7.743 -3.087 -5.200 1.00 93.88 76 ASN A O 1
ATOM 509 N N . SER A 1 77 ? 7.628 -3.682 -7.361 1.00 95.69 77 SER A N 1
ATOM 510 C CA . SER A 1 77 ? 6.225 -3.332 -7.552 1.00 95.69 77 SER A CA 1
ATOM 511 C C . SER A 1 77 ? 5.532 -4.375 -8.402 1.00 95.69 77 SER A C 1
ATOM 513 O O . SER A 1 77 ? 5.984 -4.675 -9.507 1.00 95.69 77 SER A O 1
ATOM 515 N N . VAL A 1 78 ? 4.430 -4.908 -7.885 1.00 95.25 78 VAL A N 1
ATOM 516 C CA . VAL A 1 78 ? 3.651 -5.955 -8.547 1.00 95.25 78 VAL A CA 1
ATOM 517 C C . VAL A 1 78 ? 2.194 -5.533 -8.616 1.00 95.25 78 VAL A C 1
ATOM 519 O O . VAL A 1 78 ? 1.584 -5.236 -7.587 1.00 95.25 78 VAL A O 1
ATOM 522 N N . GLY A 1 79 ? 1.628 -5.530 -9.820 1.00 95.44 79 GLY A N 1
ATOM 523 C CA . GLY A 1 79 ? 0.220 -5.214 -9.997 1.00 95.44 79 GLY A CA 1
ATOM 524 C C . GLY A 1 79 ? -0.285 -5.279 -11.420 1.00 95.44 79 GLY A C 1
ATOM 525 O O . GLY A 1 79 ? 0.432 -5.683 -12.322 1.00 95.44 79 GLY A O 1
ATOM 526 N N . VAL A 1 80 ? -1.528 -4.856 -11.646 1.00 97.19 80 VAL A N 1
ATOM 527 C CA . VAL A 1 80 ? -1.996 -4.604 -13.021 1.00 97.19 80 VAL A CA 1
ATOM 528 C C . VAL A 1 80 ? -1.219 -3.420 -13.585 1.00 97.19 80 VAL A C 1
ATOM 530 O O . VAL A 1 80 ? -0.689 -3.493 -14.691 1.00 97.19 80 VAL A O 1
ATOM 533 N N . ILE A 1 81 ? -1.111 -2.361 -12.783 1.00 96.62 81 ILE A N 1
ATOM 534 C CA . ILE A 1 81 ? -0.241 -1.218 -13.025 1.00 96.62 81 ILE A CA 1
ATOM 535 C C . ILE A 1 81 ? 0.855 -1.254 -11.963 1.00 96.62 81 ILE A C 1
ATOM 537 O O . ILE A 1 81 ? 0.572 -1.115 -10.771 1.00 96.62 81 ILE A O 1
ATOM 541 N N . ALA A 1 82 ? 2.099 -1.430 -12.394 1.00 95.81 82 ALA A N 1
ATOM 542 C CA . ALA A 1 82 ? 3.263 -1.467 -11.521 1.00 95.81 82 ALA A CA 1
ATOM 543 C C . ALA A 1 82 ? 4.237 -0.341 -11.873 1.00 95.81 82 ALA A C 1
ATOM 545 O O . ALA A 1 82 ? 4.723 -0.255 -12.998 1.00 95.81 82 ALA A O 1
ATOM 546 N N . ILE A 1 83 ? 4.542 0.509 -10.897 1.00 94.00 83 ILE A N 1
ATOM 547 C CA . ILE A 1 83 ? 5.498 1.609 -11.019 1.00 94.00 83 ILE A CA 1
ATOM 548 C C . ILE A 1 83 ? 6.582 1.396 -9.964 1.00 94.00 83 ILE A C 1
ATOM 550 O O . ILE A 1 83 ? 6.344 1.602 -8.775 1.00 94.00 83 ILE A O 1
ATOM 554 N N . GLY A 1 84 ? 7.759 0.953 -10.399 1.00 88.56 84 GLY A N 1
ATOM 555 C CA . GLY A 1 84 ? 8.863 0.556 -9.526 1.00 88.56 84 GLY A CA 1
ATOM 556 C C . GLY A 1 84 ? 10.193 1.188 -9.925 1.00 88.56 84 GLY A C 1
ATOM 557 O O . GLY A 1 84 ? 10.414 1.494 -11.090 1.00 88.56 84 GLY A O 1
ATOM 558 N N . GLY A 1 85 ? 11.119 1.356 -8.982 1.00 82.25 85 GLY A N 1
ATOM 559 C CA . GLY A 1 85 ? 12.476 1.813 -9.300 1.00 82.25 85 GLY A CA 1
ATOM 560 C C . GLY A 1 85 ? 13.332 0.715 -9.935 1.00 82.25 85 GLY A C 1
ATOM 561 O O . GLY A 1 85 ? 13.882 0.915 -11.018 1.00 82.25 85 GLY A O 1
ATOM 562 N N . LEU A 1 86 ? 13.423 -0.452 -9.280 1.00 91.19 86 LEU A N 1
ATOM 563 C CA . LEU A 1 86 ? 14.310 -1.543 -9.707 1.00 91.19 86 LEU A CA 1
ATOM 564 C C . LEU A 1 86 ? 13.586 -2.694 -10.413 1.00 91.19 86 LEU A C 1
ATOM 566 O O . LEU A 1 86 ? 14.086 -3.172 -11.423 1.00 91.19 86 LEU A O 1
ATOM 570 N N . ASN A 1 87 ? 12.447 -3.153 -9.895 1.00 92.81 87 ASN A N 1
ATOM 571 C CA . ASN A 1 87 ? 11.675 -4.247 -10.478 1.00 92.81 87 ASN A CA 1
ATOM 572 C C . ASN A 1 87 ? 10.194 -3.866 -10.536 1.00 92.81 87 ASN A C 1
ATOM 574 O O . ASN A 1 87 ? 9.596 -3.518 -9.514 1.00 92.81 87 ASN A O 1
ATOM 578 N N . ALA A 1 88 ? 9.608 -3.937 -11.728 1.00 95.12 88 ALA A N 1
ATOM 579 C CA . ALA A 1 88 ? 8.189 -3.684 -11.948 1.00 95.12 88 ALA A CA 1
ATOM 580 C C . ALA A 1 88 ? 7.584 -4.827 -12.767 1.00 95.12 88 ALA A C 1
ATOM 582 O O . ALA A 1 88 ? 8.084 -5.158 -13.844 1.00 95.12 88 ALA A O 1
ATOM 583 N N . VAL A 1 89 ? 6.508 -5.422 -12.255 1.00 94.94 89 VAL A N 1
ATOM 584 C CA . VAL A 1 89 ? 5.809 -6.540 -12.897 1.00 94.94 89 VAL A CA 1
ATOM 585 C C . VAL A 1 89 ? 4.326 -6.225 -12.986 1.00 94.94 89 VAL A C 1
ATOM 587 O O . VAL A 1 89 ? 3.669 -6.038 -11.959 1.00 94.94 89 VAL A O 1
ATOM 590 N N . GLY A 1 90 ? 3.794 -6.202 -14.205 1.00 94.94 90 GLY A N 1
ATOM 591 C CA . GLY A 1 90 ? 2.369 -5.999 -14.406 1.00 94.94 90 GLY A CA 1
ATOM 592 C C . GLY A 1 90 ? 1.906 -6.064 -15.847 1.00 94.94 90 GLY A C 1
ATOM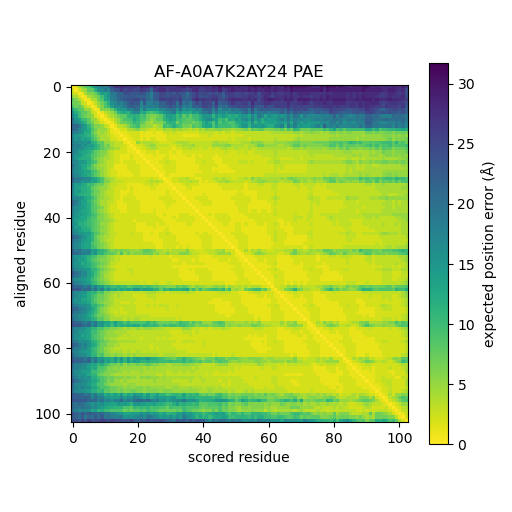 593 O O . GLY A 1 90 ? 2.685 -6.325 -16.759 1.00 94.94 90 GLY A O 1
ATOM 594 N N . LEU A 1 91 ? 0.614 -5.808 -16.055 1.00 94.94 91 LEU A N 1
ATOM 595 C CA . LEU A 1 91 ? 0.087 -5.607 -17.405 1.00 94.94 91 LEU A CA 1
ATOM 596 C C . LEU A 1 91 ? 0.716 -4.353 -18.017 1.00 94.94 91 LEU A C 1
ATOM 598 O O . LEU A 1 91 ? 1.194 -4.375 -19.146 1.00 94.94 91 LEU A O 1
ATOM 602 N N . VAL A 1 92 ? 0.759 -3.288 -17.221 1.00 94.94 92 VAL A N 1
ATOM 603 C CA . VAL A 1 92 ? 1.500 -2.063 -17.501 1.00 94.94 92 VAL A CA 1
ATOM 604 C C . VAL A 1 92 ? 2.573 -1.929 -16.432 1.00 94.94 92 VAL A C 1
ATOM 606 O O . VAL A 1 92 ? 2.253 -1.735 -15.257 1.00 94.94 92 VAL A O 1
ATOM 609 N N . ALA A 1 93 ? 3.841 -2.029 -16.826 1.00 93.94 93 ALA A N 1
ATOM 610 C CA . ALA A 1 93 ? 4.963 -1.887 -15.912 1.00 93.94 93 ALA A CA 1
ATOM 611 C C . ALA A 1 93 ? 5.879 -0.732 -16.338 1.00 93.94 93 ALA A C 1
ATOM 613 O O . ALA A 1 93 ? 6.256 -0.603 -17.502 1.00 93.94 93 ALA A O 1
ATOM 614 N N . ILE A 1 94 ? 6.233 0.118 -15.375 1.00 91.12 94 ILE A N 1
ATOM 615 C CA . ILE A 1 94 ? 7.134 1.258 -15.547 1.00 91.12 94 ILE A CA 1
ATOM 616 C C . ILE A 1 94 ? 8.229 1.143 -14.492 1.00 91.12 94 ILE A C 1
ATOM 618 O O . ILE A 1 94 ? 7.937 1.062 -13.298 1.00 91.12 94 ILE A O 1
ATOM 622 N N . GLY A 1 95 ? 9.488 1.173 -14.920 1.00 87.25 95 GLY A N 1
ATOM 623 C CA . GLY A 1 95 ? 10.612 1.227 -13.999 1.00 87.25 95 GLY A CA 1
ATOM 624 C C . GLY A 1 95 ? 11.956 1.458 -14.667 1.00 87.25 95 GLY A C 1
ATOM 625 O O . GLY A 1 95 ? 12.065 1.413 -15.889 1.00 87.25 95 GLY A O 1
ATOM 626 N N . GLY A 1 96 ? 12.967 1.757 -13.849 1.00 79.81 96 GLY A N 1
ATOM 627 C CA . GLY A 1 96 ? 14.329 2.028 -14.319 1.00 79.81 96 GLY A CA 1
ATOM 628 C C . GLY A 1 96 ? 15.200 0.777 -14.464 1.00 79.81 96 GLY A C 1
ATOM 629 O O . GLY A 1 96 ? 16.221 0.832 -15.142 1.00 79.81 96 GLY A O 1
ATOM 630 N N . GLY A 1 97 ? 14.815 -0.328 -13.818 1.00 87.38 97 GLY A N 1
ATOM 631 C CA . GLY A 1 97 ? 15.527 -1.608 -13.861 1.00 87.38 97 GLY A CA 1
ATOM 632 C C . GLY A 1 97 ? 14.801 -2.683 -14.674 1.00 87.38 97 GLY A C 1
ATOM 633 O O . GLY A 1 97 ? 14.477 -2.487 -15.843 1.00 87.38 97 GLY A O 1
ATOM 634 N N . ASN A 1 98 ? 14.559 -3.843 -14.059 1.00 88.38 98 ASN A N 1
ATOM 635 C CA . ASN A 1 98 ? 13.884 -4.970 -14.695 1.00 88.38 98 ASN A CA 1
ATOM 636 C C . ASN A 1 98 ? 12.376 -4.714 -14.775 1.00 88.38 98 ASN A C 1
ATOM 638 O O . ASN A 1 98 ? 11.671 -4.697 -13.762 1.00 88.38 98 ASN A O 1
ATOM 642 N N . VAL A 1 99 ? 11.874 -4.554 -15.994 1.00 92.00 99 VAL A N 1
ATOM 643 C CA . VAL A 1 99 ? 10.455 -4.321 -16.261 1.00 92.00 99 VAL A CA 1
ATOM 644 C C . VAL A 1 99 ? 9.895 -5.523 -17.006 1.00 92.00 99 VAL A C 1
ATOM 646 O O . VAL A 1 99 ? 10.381 -5.875 -18.078 1.00 92.00 99 VAL A O 1
ATOM 649 N N . THR A 1 100 ? 8.869 -6.156 -16.440 1.00 92.12 100 THR A N 1
ATOM 650 C CA . THR A 1 100 ? 8.113 -7.223 -17.105 1.00 92.12 100 THR A CA 1
ATOM 651 C C . THR A 1 100 ? 6.694 -6.736 -17.353 1.00 92.12 100 THR A C 1
ATOM 653 O O . THR A 1 100 ? 5.895 -6.651 -16.420 1.00 92.12 100 THR A O 1
ATOM 656 N N . SER A 1 101 ? 6.409 -6.416 -18.616 1.00 88.38 101 SER A N 1
ATOM 657 C CA . SER A 1 101 ? 5.064 -6.085 -19.095 1.00 88.38 101 SER A CA 1
ATOM 658 C C . SER A 1 101 ? 4.470 -7.286 -19.828 1.00 88.38 101 SER A C 1
ATOM 660 O O . SER A 1 101 ? 5.189 -7.990 -20.535 1.00 88.38 101 SER A O 1
ATOM 662 N N . MET A 1 102 ? 3.173 -7.531 -19.647 1.00 85.88 102 MET A N 1
ATOM 663 C CA . MET A 1 102 ? 2.449 -8.658 -20.261 1.00 85.88 102 MET A CA 1
ATOM 664 C C . MET A 1 102 ? 1.540 -8.241 -21.433 1.00 85.88 102 MET A C 1
ATOM 666 O O . MET A 1 102 ? 0.649 -9.007 -21.803 1.00 85.88 102 MET A O 1
ATOM 670 N N . LEU A 1 103 ? 1.738 -7.039 -21.988 1.00 66.56 103 LEU A N 1
ATOM 671 C CA . LEU A 1 103 ? 1.009 -6.509 -23.147 1.00 66.56 103 LEU A CA 1
ATOM 672 C C . LEU A 1 103 ? 1.905 -6.426 -24.386 1.00 66.56 103 LEU A C 1
ATOM 674 O O . LEU A 1 103 ? 3.073 -6.003 -24.224 1.00 66.56 103 LEU A O 1
#

pLDDT: mean 91.11, std 9.16, range [55.53, 98.31]

Mean predicted aligned error: 6.47 Å

Nearest PDB structures (foldseek):
  3d8v-assembly1_A  TM=2.886E-01  e=4.532E+00  Mycobacterium tuberculosis